Protein AF-A0A0U4BBS8-F1 (afdb_monomer_lite)

Sequence (116 aa):
MRRALAVGILVLLLGCSGAPTTATAPDLRCAQDQTTDAAKDVVEKVGGLRTDDVVVRLARSTPAGIVALVDGDVERAYRLLHDRYGVAVVAQAEGDGVADGLAQIERLVRSSCPQR

Foldseek 3Di:
DDDDDPPPPPPPPPPPPDQDQKDFAPPFDFQDDQPDPLLVVLQVVQDQDDDPAKGFPHWGRDRRGIETEIDGHQVVVCCVSCVPRNHGMYGHDDDDDPVSRVVVVVVVSCVNPPDD

Organism: NCBI:txid2041

pLDDT: mean 87.15, std 17.74, range [40.0, 98.5]

Secondary structure (DSSP, 8-state):
-----------------PPPSEEE-TT--SS--TT-HHHHHHHHH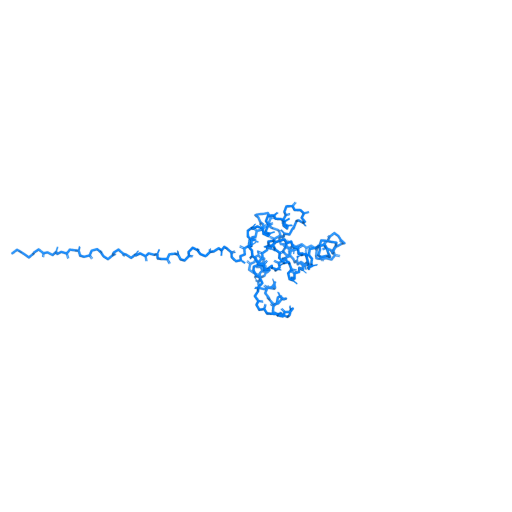HTT-B-SSEEEEEEEEETTEEEEEEEE-HHHHHHHHHHHH--SEEEEPPSSSHHHHHHHHHHHHHHHS---

Structure (mmCIF, N/CA/C/O backbone):
data_AF-A0A0U4BBS8-F1
#
_entry.id   AF-A0A0U4BBS8-F1
#
loop_
_atom_site.group_PDB
_atom_site.id
_atom_site.type_symbol
_atom_site.label_atom_id
_atom_site.label_alt_id
_atom_site.label_comp_id
_atom_site.label_asym_id
_atom_site.label_entity_id
_atom_site.label_seq_id
_atom_site.pdbx_PDB_ins_code
_atom_site.Cartn_x
_atom_site.Cartn_y
_atom_site.Cartn_z
_atom_site.occupancy
_atom_site.B_iso_or_equiv
_atom_site.auth_seq_id
_atom_site.auth_comp_id
_atom_site.auth_asym_id
_atom_site.auth_atom_id
_atom_site.pdbx_PDB_model_num
ATOM 1 N N . MET A 1 1 ? -42.609 9.781 -53.946 1.00 43.06 1 MET A N 1
ATOM 2 C CA . MET A 1 1 ? -42.555 9.080 -52.643 1.00 43.06 1 MET A CA 1
ATOM 3 C C . MET A 1 1 ? -41.092 8.765 -52.336 1.00 43.06 1 MET A C 1
ATOM 5 O O . MET A 1 1 ? -40.523 7.897 -52.982 1.00 43.06 1 MET A O 1
ATOM 9 N N . ARG A 1 2 ? -40.437 9.560 -51.477 1.00 40.00 2 ARG A N 1
ATOM 10 C CA . ARG A 1 2 ? -38.997 9.451 -51.175 1.00 40.00 2 ARG A CA 1
ATOM 11 C C . ARG A 1 2 ? -38.803 8.500 -49.990 1.00 40.00 2 ARG A C 1
ATOM 13 O O . ARG A 1 2 ? -39.338 8.760 -48.919 1.00 40.00 2 ARG A O 1
ATOM 20 N N . ARG A 1 3 ? -38.078 7.398 -50.197 1.00 43.44 3 ARG A N 1
ATOM 21 C CA . ARG A 1 3 ? -37.672 6.460 -49.141 1.00 43.44 3 ARG A CA 1
ATOM 22 C C . ARG A 1 3 ? -36.421 7.014 -48.459 1.00 43.44 3 ARG A C 1
ATOM 24 O O . ARG A 1 3 ? -35.380 7.111 -49.100 1.00 43.44 3 ARG A O 1
ATOM 31 N N . ALA A 1 4 ? -36.539 7.404 -47.195 1.00 42.69 4 ALA A N 1
ATOM 32 C CA . ALA A 1 4 ? -35.397 7.742 -46.355 1.00 42.69 4 ALA A CA 1
ATOM 33 C C . ALA A 1 4 ? -34.884 6.455 -45.692 1.00 42.69 4 ALA A C 1
ATOM 35 O O . ALA A 1 4 ? -35.595 5.827 -44.911 1.00 42.69 4 ALA A O 1
ATOM 36 N N . LEU A 1 5 ? -33.668 6.046 -46.052 1.00 46.94 5 LEU A N 1
ATOM 37 C CA . LEU A 1 5 ? -32.902 5.014 -45.358 1.00 46.94 5 LEU A CA 1
ATOM 38 C C . LEU A 1 5 ? -32.321 5.643 -44.088 1.00 46.94 5 LEU A C 1
ATOM 40 O O . LEU A 1 5 ? -31.440 6.497 -44.164 1.00 46.94 5 LEU A O 1
ATOM 44 N N . ALA A 1 6 ? -32.836 5.245 -42.927 1.00 46.09 6 ALA A N 1
ATOM 45 C CA . ALA A 1 6 ? -32.237 5.577 -41.644 1.00 46.09 6 ALA A CA 1
ATOM 46 C C . ALA A 1 6 ? -30.964 4.737 -41.469 1.00 46.09 6 ALA A C 1
ATOM 48 O O . ALA A 1 6 ? -31.023 3.540 -41.192 1.00 46.09 6 ALA A O 1
ATOM 49 N N . VAL A 1 7 ? -29.809 5.367 -41.677 1.00 47.28 7 VAL A N 1
ATOM 50 C CA . VAL A 1 7 ? -28.502 4.816 -41.311 1.00 47.28 7 VAL A CA 1
ATOM 51 C C . VAL A 1 7 ? -28.388 4.919 -39.793 1.00 47.28 7 VAL A C 1
ATOM 53 O O . VAL A 1 7 ? -28.122 5.987 -39.247 1.00 47.28 7 VAL A O 1
ATOM 56 N N . GLY A 1 8 ? -28.656 3.812 -39.103 1.00 43.97 8 GLY A N 1
ATOM 57 C CA . GLY A 1 8 ? -28.365 3.674 -37.682 1.00 43.97 8 GLY A CA 1
ATOM 58 C C . GLY A 1 8 ? -26.856 3.588 -37.490 1.00 43.97 8 GLY A C 1
ATOM 59 O O . GLY A 1 8 ? -26.252 2.556 -37.771 1.00 43.97 8 GLY A O 1
ATOM 60 N N . ILE A 1 9 ? -26.243 4.679 -37.036 1.00 54.59 9 ILE A N 1
ATOM 61 C CA . ILE A 1 9 ? -24.857 4.680 -36.565 1.00 54.59 9 ILE A CA 1
ATOM 62 C C . ILE A 1 9 ? -24.844 3.924 -35.235 1.00 54.59 9 ILE A C 1
ATOM 64 O O . ILE A 1 9 ? -25.238 4.448 -34.195 1.00 54.59 9 ILE A O 1
ATOM 68 N N . LEU A 1 10 ? -24.424 2.661 -35.286 1.00 45.44 10 LEU A N 1
ATOM 69 C CA . LEU A 1 10 ? -24.101 1.865 -34.111 1.00 45.44 10 LEU A CA 1
ATOM 70 C C . LEU A 1 10 ? -22.770 2.388 -33.551 1.00 45.44 10 LEU A C 1
ATOM 72 O O . LEU A 1 10 ? -21.699 2.061 -34.060 1.00 45.44 10 LEU A O 1
ATOM 76 N N . VAL A 1 11 ? -22.835 3.246 -32.532 1.00 49.78 11 VAL A N 1
ATOM 77 C CA . VAL A 1 11 ? -21.652 3.693 -31.788 1.00 49.78 11 VAL A CA 1
ATOM 78 C C . VAL A 1 11 ? -21.170 2.521 -30.931 1.00 49.78 11 VAL A C 1
ATOM 80 O O . VAL A 1 11 ? -21.698 2.256 -29.854 1.00 49.78 11 VAL A O 1
ATOM 83 N N . LEU A 1 12 ? -20.185 1.783 -31.443 1.00 48.16 12 LEU A N 1
ATOM 84 C CA . LEU A 1 12 ? -19.435 0.781 -30.692 1.00 48.16 12 LEU A CA 1
ATOM 85 C C . LEU A 1 12 ? -18.595 1.504 -29.630 1.00 48.16 12 LEU A C 1
ATOM 87 O O . LEU A 1 12 ? -17.548 2.073 -29.933 1.00 48.16 12 LEU A O 1
ATOM 91 N N . LEU A 1 13 ? -19.064 1.490 -28.381 1.00 51.12 13 LEU A N 1
ATOM 92 C CA . LEU A 1 13 ? -18.245 1.815 -27.216 1.00 51.12 13 LEU A CA 1
ATOM 93 C C . LEU A 1 13 ? -17.168 0.728 -27.087 1.00 51.12 13 LEU A C 1
ATOM 95 O O . LEU A 1 13 ? -17.390 -0.316 -26.477 1.00 51.12 13 LEU A O 1
ATOM 99 N N . LEU A 1 14 ? -16.006 0.964 -27.697 1.00 51.72 14 LEU A N 1
ATOM 100 C CA . LEU A 1 14 ? -14.763 0.248 -27.416 1.00 51.72 14 LEU A CA 1
ATOM 101 C C . LEU A 1 14 ? -14.348 0.571 -25.975 1.00 51.72 14 LEU A C 1
ATOM 103 O O . LEU A 1 14 ? -13.512 1.436 -25.725 1.00 51.72 14 LEU A O 1
ATOM 107 N N . GLY A 1 15 ? -14.983 -0.090 -25.008 1.00 49.75 15 GLY A N 1
ATOM 108 C CA . GLY A 1 15 ? -14.487 -0.134 -23.643 1.00 49.75 15 GLY A CA 1
ATOM 109 C C . GLY A 1 15 ? -13.163 -0.885 -23.659 1.00 49.75 15 GLY A C 1
ATOM 110 O O . GLY A 1 15 ? -13.154 -2.108 -23.803 1.00 49.75 15 GLY A O 1
ATOM 111 N N . CYS A 1 16 ? -12.046 -0.165 -23.554 1.00 48.34 16 CYS A N 1
ATOM 112 C CA . CYS A 1 16 ? -10.748 -0.764 -23.270 1.00 48.34 16 CYS A CA 1
ATOM 113 C C . CYS A 1 16 ? -10.884 -1.580 -21.978 1.00 48.34 16 CYS A C 1
ATOM 115 O O . CYS A 1 16 ? -10.891 -1.019 -20.886 1.00 48.34 16 CYS A O 1
ATOM 117 N N . SER A 1 17 ? -11.033 -2.899 -22.103 1.00 52.88 17 SER A N 1
ATOM 118 C CA . SER A 1 17 ? -11.017 -3.837 -20.980 1.00 52.88 17 SER A CA 1
ATOM 119 C C . SER A 1 17 ? -9.567 -4.012 -20.531 1.00 52.88 17 SER A C 1
ATOM 121 O O . SER A 1 17 ? -8.943 -5.038 -20.784 1.00 52.88 17 SER A O 1
ATOM 123 N N . GLY A 1 18 ? -8.984 -2.949 -19.977 1.00 63.28 18 GLY A N 1
ATOM 124 C CA . GLY A 1 18 ? -7.693 -3.017 -19.306 1.00 63.28 18 GLY A CA 1
ATOM 125 C C . GLY A 1 18 ? -7.858 -3.729 -17.968 1.00 63.28 18 GLY A C 1
ATOM 126 O O . GLY A 1 18 ? -8.869 -3.537 -17.291 1.00 63.28 18 GLY A O 1
ATOM 127 N N . ALA A 1 19 ? -6.876 -4.550 -17.592 1.00 72.50 19 ALA A N 1
ATOM 128 C CA . ALA A 1 19 ? -6.799 -5.079 -16.236 1.00 72.50 19 ALA A CA 1
ATOM 129 C C . ALA A 1 19 ? -6.808 -3.913 -15.223 1.00 72.50 19 ALA A C 1
ATOM 131 O O . ALA A 1 19 ? -6.269 -2.841 -15.527 1.00 72.50 19 ALA A O 1
ATOM 132 N N . PRO A 1 20 ? -7.433 -4.080 -14.045 1.00 79.50 20 PRO A N 1
ATOM 133 C CA . PRO A 1 20 ? -7.484 -3.021 -13.047 1.00 79.50 20 PRO A CA 1
ATOM 134 C C . PRO A 1 20 ? -6.067 -2.635 -12.615 1.00 79.50 20 PRO A C 1
ATOM 136 O O . PRO A 1 20 ? -5.255 -3.486 -12.270 1.00 79.50 20 PRO A O 1
ATOM 139 N N . THR A 1 21 ? -5.776 -1.337 -12.600 1.00 93.62 21 THR A N 1
ATOM 140 C CA . THR A 1 21 ? -4.487 -0.800 -12.133 1.00 93.62 21 THR A CA 1
ATOM 141 C C . THR A 1 21 ? -4.488 -0.503 -10.634 1.00 93.62 21 THR A C 1
ATOM 143 O O . THR A 1 21 ? -3.463 -0.132 -10.065 1.00 93.62 21 THR A O 1
ATOM 146 N N . THR A 1 22 ? -5.635 -0.633 -9.968 1.00 97.00 22 THR A N 1
ATOM 147 C CA . THR A 1 22 ? -5.797 -0.440 -8.525 1.00 97.00 22 THR A CA 1
ATOM 148 C C . THR A 1 22 ? -6.922 -1.333 -8.017 1.00 97.00 22 THR A C 1
ATOM 150 O O . THR A 1 22 ? -7.971 -1.436 -8.652 1.00 97.00 22 THR A O 1
ATOM 153 N N . ALA A 1 23 ? -6.710 -1.946 -6.860 1.00 97.25 23 ALA A N 1
ATOM 154 C CA . ALA A 1 23 ? -7.700 -2.685 -6.099 1.00 97.25 23 ALA A CA 1
ATOM 155 C C . ALA A 1 23 ? -7.772 -2.110 -4.680 1.00 97.25 23 ALA A C 1
ATOM 157 O O . ALA A 1 23 ? -6.749 -1.924 -4.015 1.00 97.25 23 ALA A O 1
ATOM 158 N N . THR A 1 24 ? -8.992 -1.834 -4.229 1.00 97.75 24 THR A N 1
ATOM 159 C CA . THR A 1 24 ? -9.276 -1.218 -2.931 1.00 97.75 24 THR A CA 1
ATOM 160 C C . THR A 1 24 ? -10.150 -2.150 -2.112 1.00 97.75 24 THR A C 1
ATOM 162 O O . THR A 1 24 ? -11.132 -2.690 -2.626 1.00 97.75 24 THR A O 1
ATOM 165 N N . ALA A 1 25 ? -9.811 -2.305 -0.837 1.00 96.75 25 ALA A N 1
ATOM 166 C CA . ALA A 1 25 ? -10.562 -3.142 0.075 1.00 96.75 25 ALA A CA 1
ATOM 167 C C . ALA A 1 25 ? -12.004 -2.633 0.255 1.00 96.75 25 ALA A C 1
ATOM 169 O O . ALA A 1 25 ? -12.210 -1.434 0.472 1.00 96.75 25 ALA A O 1
ATOM 170 N N . PRO A 1 26 ? -13.023 -3.511 0.177 1.00 94.19 26 PRO A N 1
ATOM 171 C CA . PRO A 1 26 ? -14.428 -3.107 0.285 1.00 94.19 26 PRO A CA 1
ATOM 172 C C . PRO A 1 26 ? -14.786 -2.576 1.681 1.00 94.19 26 PRO A C 1
ATOM 174 O O . PRO A 1 26 ? -15.766 -1.853 1.851 1.00 94.19 26 PRO A O 1
ATOM 177 N N . ASP A 1 27 ? -13.995 -2.933 2.685 1.00 92.38 27 ASP A N 1
ATOM 178 C CA . ASP A 1 27 ? -14.126 -2.534 4.079 1.00 92.38 27 ASP A CA 1
ATOM 179 C C . ASP A 1 27 ? -13.166 -1.402 4.476 1.00 92.38 27 ASP A C 1
ATOM 181 O O . ASP A 1 27 ? -13.072 -1.084 5.664 1.00 92.38 27 ASP A O 1
ATOM 185 N N . LEU A 1 28 ? -12.506 -0.754 3.502 1.00 95.25 28 LEU A N 1
ATOM 186 C CA . LEU A 1 28 ? -11.578 0.350 3.738 1.00 95.25 28 LEU A CA 1
ATOM 187 C C . LEU A 1 28 ? -12.173 1.388 4.702 1.00 95.25 28 LEU A C 1
ATOM 189 O O . LEU A 1 28 ? -13.302 1.871 4.550 1.00 95.25 28 LEU A O 1
ATOM 193 N N . ARG A 1 29 ? -11.381 1.739 5.719 1.00 94.19 29 ARG A N 1
ATOM 194 C CA . ARG A 1 29 ? -11.689 2.790 6.693 1.00 94.19 29 ARG A CA 1
ATOM 195 C C . ARG A 1 29 ? -10.624 3.870 6.616 1.00 94.19 29 ARG A C 1
ATOM 197 O O . ARG A 1 29 ? -9.436 3.568 6.573 1.00 94.19 29 ARG A O 1
ATOM 204 N N . CYS A 1 30 ? -11.072 5.117 6.632 1.00 95.75 30 CYS A N 1
ATOM 205 C CA . CYS A 1 30 ? -10.200 6.280 6.705 1.00 95.75 30 CYS A CA 1
ATOM 206 C C . CYS A 1 30 ? -9.863 6.629 8.160 1.00 95.75 30 CYS A C 1
ATOM 208 O O . CYS A 1 30 ? -10.530 6.163 9.083 1.00 95.75 30 CYS A O 1
ATOM 210 N N . ALA A 1 31 ? -8.862 7.492 8.341 1.00 95.12 31 ALA A N 1
ATOM 211 C CA . ALA A 1 31 ? -8.327 7.899 9.642 1.00 95.12 31 ALA A CA 1
ATOM 212 C C . ALA A 1 31 ? -7.735 6.738 10.469 1.00 95.12 31 ALA A C 1
ATOM 214 O O . ALA A 1 31 ? -7.813 6.737 11.696 1.00 95.12 31 ALA A O 1
ATOM 215 N N . GLN A 1 32 ? -7.125 5.761 9.792 1.00 94.19 32 GLN A N 1
ATOM 216 C CA . GLN A 1 32 ? -6.321 4.721 10.436 1.00 94.19 32 GLN A CA 1
ATOM 217 C C . GLN A 1 32 ? -5.106 5.327 11.151 1.00 94.19 32 GLN A C 1
ATOM 219 O O . GLN A 1 32 ? -4.471 6.254 10.639 1.00 94.19 32 GLN A O 1
ATOM 224 N N . ASP A 1 33 ? -4.755 4.772 12.313 1.00 92.75 33 ASP A N 1
ATOM 225 C CA . ASP A 1 33 ? -3.513 5.123 13.001 1.00 92.75 33 ASP A CA 1
ATOM 226 C C . ASP A 1 33 ? -2.320 4.493 12.275 1.00 92.75 33 ASP A C 1
ATOM 228 O O . ASP A 1 33 ? -2.085 3.282 12.306 1.00 92.75 33 ASP A O 1
ATOM 232 N N . GLN A 1 34 ? -1.542 5.352 11.626 1.00 91.38 34 GLN A N 1
ATOM 233 C CA . GLN A 1 34 ? -0.397 4.953 10.824 1.00 91.38 34 GLN A CA 1
ATOM 234 C C . GLN A 1 34 ? 0.856 4.579 11.641 1.00 91.38 34 GLN A C 1
ATOM 236 O O . GLN A 1 34 ? 1.832 4.106 11.056 1.00 91.38 34 GLN A O 1
ATOM 241 N N . THR A 1 35 ? 0.859 4.804 12.960 1.00 93.25 35 THR A N 1
ATOM 242 C CA . THR A 1 35 ? 2.050 4.703 13.827 1.00 93.25 35 THR A CA 1
ATOM 243 C C . THR A 1 35 ? 2.110 3.445 14.692 1.00 93.25 35 THR A C 1
ATOM 245 O O . THR A 1 35 ? 3.114 3.225 15.376 1.00 93.25 35 THR A O 1
ATOM 248 N N . THR A 1 36 ? 1.074 2.606 14.634 1.00 95.69 36 THR A N 1
ATOM 249 C CA . THR A 1 36 ? 1.000 1.364 15.412 1.00 95.69 36 THR A CA 1
ATOM 250 C C . THR A 1 36 ? 2.113 0.386 15.038 1.00 95.69 36 THR A C 1
ATOM 252 O O . THR A 1 36 ? 2.552 0.326 13.887 1.00 95.69 36 THR A O 1
ATOM 255 N N . ASP A 1 37 ? 2.549 -0.426 16.001 1.00 97.56 37 ASP A N 1
ATOM 256 C CA . ASP A 1 37 ? 3.567 -1.450 15.740 1.00 97.56 37 ASP A CA 1
ATOM 257 C C . ASP A 1 37 ? 3.050 -2.520 14.774 1.00 97.56 37 ASP A C 1
ATOM 259 O O . ASP A 1 37 ? 3.771 -2.929 13.874 1.00 97.56 37 ASP A O 1
ATOM 263 N N . ALA A 1 38 ? 1.759 -2.861 14.844 1.00 94.88 38 ALA A N 1
ATOM 264 C CA . ALA A 1 38 ? 1.128 -3.752 13.872 1.00 94.88 38 ALA A CA 1
ATOM 265 C C . ALA A 1 38 ? 1.243 -3.224 12.429 1.00 94.88 38 ALA A C 1
ATOM 267 O O . ALA A 1 38 ? 1.529 -3.989 11.509 1.00 94.88 38 ALA A O 1
ATOM 268 N N . ALA A 1 39 ? 1.056 -1.917 12.217 1.00 94.75 39 ALA A N 1
ATOM 269 C CA . ALA A 1 39 ? 1.210 -1.321 10.895 1.00 94.75 39 ALA A CA 1
ATOM 270 C C . ALA A 1 39 ? 2.672 -1.343 10.414 1.00 94.75 39 ALA A C 1
ATOM 272 O O . ALA A 1 39 ? 2.918 -1.615 9.238 1.00 94.75 39 ALA A O 1
ATOM 273 N N . LYS A 1 40 ? 3.639 -1.098 11.310 1.00 96.00 40 LYS A N 1
ATOM 274 C CA . LYS A 1 40 ? 5.076 -1.204 10.996 1.00 96.00 40 LYS A CA 1
ATOM 275 C C . LYS A 1 40 ? 5.450 -2.633 10.612 1.00 96.00 40 LYS A C 1
ATOM 277 O O . LYS A 1 40 ? 6.010 -2.829 9.539 1.00 96.00 40 LYS A O 1
ATOM 282 N N . ASP A 1 41 ? 5.044 -3.614 11.415 1.00 97.38 41 ASP A N 1
ATOM 283 C CA . ASP A 1 41 ? 5.289 -5.036 11.168 1.00 97.38 41 ASP A CA 1
ATOM 284 C C . ASP A 1 41 ? 4.760 -5.474 9.799 1.00 97.38 41 ASP A C 1
ATOM 286 O O . ASP A 1 41 ? 5.401 -6.252 9.092 1.00 97.38 41 ASP A O 1
ATOM 290 N N . VAL A 1 42 ? 3.571 -4.999 9.411 1.00 97.25 42 VAL A N 1
ATOM 291 C CA . VAL A 1 42 ? 3.018 -5.289 8.085 1.00 97.25 42 VAL A CA 1
ATOM 292 C C . VAL A 1 42 ? 3.884 -4.658 7.001 1.00 97.25 42 VAL A C 1
ATOM 294 O O . VAL A 1 42 ? 4.284 -5.371 6.083 1.00 97.25 42 VAL A O 1
ATOM 297 N N . VAL A 1 43 ? 4.211 -3.365 7.104 1.00 97.69 43 VAL A N 1
ATOM 298 C CA . VAL A 1 43 ? 5.060 -2.670 6.119 1.00 97.69 43 VAL A CA 1
ATOM 299 C C . VAL A 1 43 ? 6.414 -3.361 5.956 1.00 97.69 43 VAL A C 1
ATOM 301 O O . VAL A 1 43 ? 6.855 -3.537 4.825 1.00 97.69 43 VAL A O 1
ATOM 304 N N . GLU A 1 44 ? 7.044 -3.805 7.043 1.00 97.06 44 GLU A N 1
ATOM 305 C CA . GLU A 1 44 ? 8.318 -4.535 7.006 1.00 97.06 44 GLU A CA 1
ATOM 306 C C . GLU A 1 44 ? 8.197 -5.908 6.333 1.00 97.06 44 GLU A C 1
ATOM 308 O O . GLU A 1 44 ? 9.104 -6.327 5.617 1.00 97.06 44 GLU A O 1
ATOM 313 N N . LYS A 1 45 ? 7.069 -6.607 6.518 1.00 96.38 45 LYS A N 1
ATOM 314 C CA . LYS A 1 45 ? 6.814 -7.910 5.880 1.00 96.38 45 LYS A CA 1
ATOM 315 C C . LYS A 1 45 ? 6.496 -7.792 4.394 1.00 96.38 45 LYS A C 1
ATOM 317 O O . LYS A 1 45 ? 6.877 -8.674 3.626 1.00 96.38 45 LYS A O 1
ATOM 322 N N . VAL A 1 46 ? 5.745 -6.763 3.995 1.00 96.62 46 VAL A N 1
ATOM 323 C CA . VAL A 1 46 ? 5.290 -6.617 2.604 1.00 96.62 46 VAL A CA 1
ATOM 324 C C . VAL A 1 46 ? 6.241 -5.782 1.753 1.00 96.62 46 VAL A C 1
ATOM 326 O O . VAL A 1 46 ? 6.326 -6.009 0.551 1.00 96.62 46 VAL A O 1
ATOM 329 N N . GLY A 1 47 ? 6.968 -4.828 2.335 1.00 94.69 47 GLY A N 1
ATOM 330 C CA . GLY A 1 47 ? 7.898 -3.965 1.614 1.00 94.69 47 GLY A CA 1
ATOM 331 C C . GLY A 1 47 ? 9.032 -4.776 0.994 1.00 94.69 47 GLY A C 1
ATOM 332 O O . GLY A 1 47 ? 9.815 -5.403 1.699 1.00 94.69 47 GLY A O 1
ATOM 333 N N . GLY A 1 48 ? 9.132 -4.776 -0.337 1.00 94.06 48 GLY A N 1
ATOM 334 C CA . GLY A 1 48 ? 10.134 -5.574 -1.046 1.00 94.06 48 GLY A CA 1
ATOM 335 C C . GLY A 1 48 ? 9.799 -7.063 -1.159 1.00 94.06 48 GLY A C 1
ATOM 336 O O . GLY A 1 48 ? 10.653 -7.824 -1.624 1.00 94.06 48 GLY A O 1
ATOM 337 N N . LEU A 1 49 ? 8.588 -7.488 -0.771 1.00 95.75 49 LEU A N 1
ATOM 338 C CA . LEU A 1 49 ? 8.119 -8.858 -0.967 1.00 95.75 49 LEU A CA 1
ATOM 339 C C . LEU A 1 49 ? 8.177 -9.219 -2.455 1.00 95.75 49 LEU A C 1
ATOM 341 O O . LEU A 1 49 ? 7.669 -8.488 -3.306 1.00 95.75 49 LEU A O 1
ATOM 345 N N . ARG A 1 50 ? 8.783 -10.367 -2.760 1.00 95.44 50 ARG A N 1
ATOM 346 C CA . ARG A 1 50 ? 8.869 -10.920 -4.113 1.00 95.44 50 ARG A CA 1
ATOM 347 C C . ARG A 1 50 ? 8.345 -12.344 -4.122 1.00 95.44 50 ARG A C 1
ATOM 349 O O . ARG A 1 50 ? 8.729 -13.159 -3.288 1.00 95.44 50 ARG A O 1
ATOM 356 N N . THR A 1 51 ? 7.478 -12.612 -5.080 1.00 89.56 51 THR A N 1
ATOM 357 C CA . THR A 1 51 ? 6.954 -13.936 -5.419 1.00 89.56 51 THR A CA 1
ATOM 358 C C . THR A 1 51 ? 7.112 -14.138 -6.922 1.00 89.56 51 THR A C 1
ATOM 360 O O . THR A 1 51 ? 7.553 -13.220 -7.615 1.00 89.56 51 THR A O 1
ATOM 363 N N . ASP A 1 52 ? 6.728 -15.303 -7.436 1.00 86.56 52 ASP A N 1
ATOM 364 C CA . ASP A 1 52 ? 6.806 -15.580 -8.874 1.00 86.56 52 ASP A CA 1
ATOM 365 C C . ASP A 1 52 ? 5.938 -14.623 -9.714 1.00 86.56 52 ASP A C 1
ATOM 367 O O . ASP A 1 52 ? 6.281 -14.324 -10.854 1.00 86.56 52 ASP A O 1
ATOM 371 N N . ASP A 1 53 ? 4.848 -14.096 -9.142 1.00 80.38 53 ASP A N 1
ATOM 372 C CA . ASP A 1 53 ? 3.854 -13.305 -9.879 1.00 80.38 53 ASP A CA 1
ATOM 373 C C . ASP A 1 53 ? 3.783 -11.821 -9.477 1.00 80.38 53 ASP A C 1
ATOM 375 O O . ASP A 1 53 ? 3.142 -11.023 -10.164 1.00 80.38 53 ASP A O 1
ATOM 379 N N . VAL A 1 54 ? 4.363 -11.449 -8.332 1.00 89.88 54 VAL A N 1
ATOM 380 C CA . VAL A 1 54 ? 4.169 -10.128 -7.710 1.00 89.88 54 VAL A CA 1
ATOM 381 C C . VAL A 1 54 ? 5.454 -9.647 -7.056 1.00 89.88 54 VAL A C 1
ATOM 383 O O . VAL A 1 54 ? 6.072 -10.376 -6.271 1.00 89.88 54 VAL A O 1
ATOM 386 N N . VAL A 1 55 ? 5.798 -8.384 -7.310 1.00 95.88 55 VAL A N 1
ATOM 387 C CA . VAL A 1 55 ? 6.865 -7.657 -6.612 1.00 95.88 55 VAL A CA 1
ATOM 388 C C . VAL A 1 55 ? 6.272 -6.426 -5.944 1.00 95.88 55 VAL A C 1
ATOM 390 O O . VAL A 1 55 ? 5.765 -5.545 -6.626 1.00 95.88 55 VAL A O 1
ATOM 393 N N . VAL A 1 56 ? 6.365 -6.323 -4.619 1.00 97.44 56 VAL A N 1
ATOM 394 C CA . VAL A 1 56 ? 5.989 -5.104 -3.892 1.00 97.44 56 VAL A CA 1
ATOM 395 C C . VAL A 1 56 ? 7.160 -4.132 -3.920 1.00 97.44 56 VAL A C 1
ATOM 397 O O . VAL A 1 56 ? 8.174 -4.339 -3.253 1.00 97.44 56 VAL A O 1
ATOM 400 N N . ARG A 1 57 ? 7.024 -3.047 -4.680 1.00 96.94 57 ARG A N 1
ATOM 401 C CA . ARG A 1 57 ? 8.061 -2.013 -4.799 1.00 96.94 57 ARG A CA 1
ATOM 402 C C . ARG A 1 57 ? 8.084 -1.073 -3.611 1.00 96.94 57 ARG A C 1
ATOM 404 O O . ARG A 1 57 ? 9.151 -0.640 -3.185 1.00 96.94 57 ARG A O 1
ATOM 411 N N . LEU A 1 58 ? 6.906 -0.743 -3.099 1.00 97.75 58 LEU A N 1
ATOM 412 C CA . LEU A 1 58 ? 6.752 0.191 -1.998 1.00 97.75 58 LEU A CA 1
ATOM 413 C C . LEU A 1 58 ? 5.508 -0.172 -1.202 1.00 97.75 58 LEU A C 1
ATOM 415 O O . LEU A 1 58 ? 4.463 -0.446 -1.781 1.00 97.75 58 LEU A O 1
ATOM 419 N N . ALA A 1 59 ? 5.611 -0.130 0.118 1.00 98.06 59 ALA A N 1
ATOM 420 C CA . ALA A 1 59 ? 4.468 -0.228 1.007 1.00 98.06 59 ALA A CA 1
ATOM 421 C C . ALA A 1 59 ? 4.547 0.883 2.047 1.00 98.06 59 ALA A C 1
ATOM 423 O O . ALA A 1 59 ? 5.635 1.240 2.503 1.00 98.06 59 ALA A O 1
ATOM 424 N N . ARG A 1 60 ? 3.398 1.447 2.417 1.00 98.00 60 ARG A N 1
ATOM 425 C CA . ARG A 1 60 ? 3.336 2.523 3.403 1.00 98.00 60 ARG A CA 1
ATOM 426 C C . ARG A 1 60 ? 2.102 2.391 4.271 1.00 98.00 60 ARG A C 1
ATOM 428 O O . ARG A 1 60 ? 1.016 2.106 3.777 1.00 98.00 60 ARG A O 1
ATOM 435 N N . SER A 1 61 ? 2.280 2.663 5.556 1.00 97.94 61 SER A N 1
ATOM 436 C CA . SER A 1 61 ? 1.180 2.895 6.482 1.00 97.94 61 SER A CA 1
ATOM 437 C C . SER A 1 61 ? 0.603 4.293 6.269 1.00 97.94 61 SER A C 1
ATOM 439 O O . SER A 1 61 ? 1.350 5.274 6.232 1.00 97.94 61 SER A O 1
ATOM 441 N N . THR A 1 62 ? -0.709 4.388 6.066 1.00 97.44 62 THR A N 1
ATOM 442 C CA . THR A 1 62 ? -1.397 5.634 5.707 1.00 97.44 62 THR A CA 1
ATOM 443 C C . THR A 1 62 ? -2.726 5.774 6.457 1.00 97.44 62 THR A C 1
ATOM 445 O O . THR A 1 62 ? -3.221 4.789 7.008 1.00 97.44 62 THR A O 1
ATOM 448 N N . PRO A 1 63 ? -3.385 6.947 6.403 1.00 96.12 63 PRO A N 1
ATOM 449 C CA . PRO A 1 63 ? -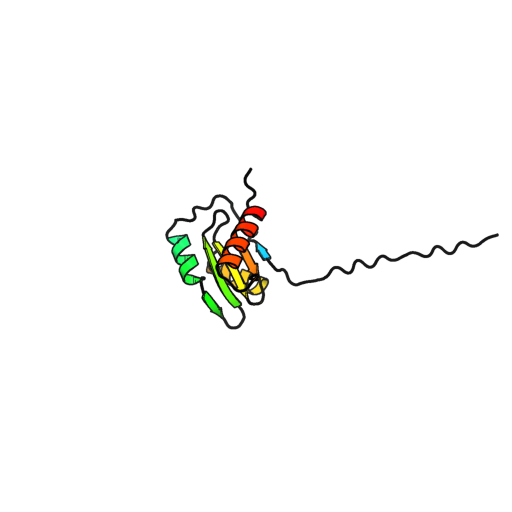4.735 7.108 6.944 1.00 96.12 63 PRO A CA 1
ATOM 450 C C . PRO A 1 63 ? -5.802 6.216 6.290 1.00 96.12 63 PRO A C 1
ATOM 452 O O . PRO A 1 63 ? -6.882 6.075 6.856 1.00 96.12 63 PRO A O 1
ATOM 455 N N . ALA A 1 64 ? -5.533 5.633 5.118 1.00 96.50 64 ALA A N 1
ATOM 456 C CA . ALA A 1 64 ? -6.412 4.681 4.437 1.00 96.50 64 ALA A CA 1
ATOM 457 C C . ALA A 1 64 ? -6.100 3.210 4.797 1.00 96.50 64 ALA A C 1
ATOM 459 O O . ALA A 1 64 ? -6.691 2.297 4.226 1.00 96.50 64 ALA A O 1
ATOM 460 N N . GLY A 1 65 ? -5.154 2.974 5.715 1.00 97.25 65 GLY A N 1
ATOM 461 C CA . GLY A 1 65 ? -4.549 1.668 5.983 1.00 97.25 65 GLY A CA 1
ATOM 462 C C . GLY A 1 65 ? -3.212 1.495 5.257 1.00 97.25 65 GLY A C 1
ATOM 463 O O . GLY A 1 65 ? -2.612 2.468 4.787 1.00 97.25 65 GLY A O 1
ATOM 464 N N . ILE A 1 66 ? -2.717 0.258 5.169 1.00 98.19 66 ILE A N 1
ATOM 465 C CA . ILE A 1 66 ? -1.502 -0.031 4.396 1.00 98.19 66 ILE A CA 1
ATOM 466 C C . ILE A 1 66 ? -1.815 0.056 2.898 1.00 98.19 66 ILE A C 1
ATOM 468 O O . ILE A 1 66 ? -2.759 -0.573 2.420 1.00 98.19 66 ILE A O 1
ATOM 472 N N . VAL A 1 67 ? -1.000 0.808 2.161 1.00 98.50 67 VAL A N 1
ATOM 473 C CA . VAL A 1 67 ? -1.043 0.920 0.696 1.00 98.50 67 VAL A CA 1
ATOM 474 C C . VAL A 1 67 ? 0.220 0.290 0.125 1.00 98.50 67 VAL A C 1
ATOM 476 O O . VAL A 1 67 ? 1.315 0.614 0.589 1.00 98.50 67 VAL A O 1
ATOM 479 N N . ALA A 1 68 ? 0.082 -0.577 -0.878 1.00 98.38 68 ALA A N 1
ATOM 480 C CA . ALA A 1 68 ? 1.198 -1.227 -1.557 1.00 98.38 68 ALA A CA 1
ATOM 481 C C . ALA A 1 68 ? 1.190 -0.942 -3.065 1.00 98.38 68 ALA A C 1
ATOM 483 O O . ALA A 1 68 ? 0.167 -1.069 -3.735 1.00 98.38 68 ALA A O 1
ATOM 484 N N . LEU A 1 69 ? 2.357 -0.585 -3.594 1.00 98.44 69 LEU A N 1
ATOM 485 C CA . LEU A 1 69 ? 2.619 -0.460 -5.021 1.00 98.44 69 LEU A CA 1
ATOM 486 C C . LEU A 1 69 ? 3.354 -1.700 -5.508 1.00 98.44 69 LEU A C 1
ATOM 488 O O . LEU A 1 69 ? 4.358 -2.101 -4.908 1.00 98.44 69 LEU A O 1
ATOM 492 N N . VAL A 1 70 ? 2.866 -2.287 -6.594 1.00 97.69 70 VAL A N 1
ATOM 493 C CA . VAL A 1 70 ? 3.348 -3.571 -7.097 1.00 97.69 70 VAL A CA 1
ATOM 494 C C . VAL A 1 70 ? 3.705 -3.525 -8.577 1.00 97.69 70 VAL A C 1
ATOM 496 O O . VAL A 1 70 ? 3.079 -2.811 -9.359 1.00 97.69 70 VAL A O 1
ATOM 499 N N . ASP A 1 71 ? 4.677 -4.341 -8.964 1.00 95.12 71 ASP A N 1
ATOM 500 C CA . ASP A 1 71 ? 4.807 -4.807 -10.342 1.00 95.12 71 ASP A CA 1
ATOM 501 C C . ASP A 1 71 ? 4.084 -6.150 -10.492 1.00 95.12 71 ASP A C 1
ATOM 503 O O . ASP A 1 71 ? 4.074 -6.967 -9.563 1.00 95.12 71 ASP A O 1
ATOM 507 N N . GLY A 1 72 ? 3.519 -6.391 -11.677 1.00 88.94 72 GLY A N 1
ATOM 508 C CA . GLY A 1 72 ? 2.742 -7.593 -11.984 1.00 88.94 72 GLY A CA 1
ATOM 509 C C . GLY A 1 72 ? 1.232 -7.356 -11.956 1.00 88.94 72 GLY A C 1
ATOM 510 O O . GLY A 1 72 ? 0.766 -6.243 -12.194 1.00 88.94 72 GLY A O 1
ATOM 511 N N . ASP A 1 73 ? 0.478 -8.425 -11.707 1.00 92.62 73 ASP A N 1
ATOM 512 C CA . ASP A 1 73 ? -0.988 -8.436 -11.717 1.00 92.62 73 ASP A CA 1
ATOM 513 C C . ASP A 1 73 ? -1.558 -7.902 -10.390 1.00 92.62 73 ASP A C 1
ATOM 515 O O . ASP A 1 73 ? -1.374 -8.501 -9.325 1.00 92.62 73 ASP A O 1
ATOM 519 N N . VAL A 1 74 ? -2.268 -6.772 -10.457 1.00 95.94 74 VAL A N 1
ATOM 520 C CA . VAL A 1 74 ? -2.835 -6.086 -9.284 1.00 95.94 74 VAL A CA 1
ATOM 521 C C . VAL A 1 74 ? -3.890 -6.927 -8.567 1.00 95.94 74 VAL A C 1
ATOM 523 O O . VAL A 1 74 ? -3.956 -6.887 -7.342 1.00 95.94 74 VAL A O 1
ATOM 526 N N . GLU A 1 75 ? -4.704 -7.706 -9.279 1.00 94.81 75 GLU A N 1
ATOM 527 C CA . GLU A 1 75 ? -5.774 -8.505 -8.673 1.00 94.81 75 GLU A CA 1
ATOM 528 C C . GLU A 1 75 ? -5.201 -9.701 -7.902 1.00 94.81 75 GLU A C 1
ATOM 530 O O . GLU A 1 75 ? -5.617 -10.009 -6.779 1.00 94.81 75 GLU A O 1
ATOM 535 N N . ARG A 1 76 ? -4.197 -10.371 -8.475 1.00 93.94 76 ARG A N 1
ATOM 536 C CA . ARG A 1 76 ? -3.457 -11.441 -7.797 1.00 93.94 76 ARG A CA 1
ATOM 537 C C . ARG A 1 76 ? -2.687 -10.898 -6.595 1.00 93.94 76 ARG A C 1
ATOM 539 O O . ARG A 1 76 ? -2.758 -11.501 -5.523 1.00 93.94 76 ARG A O 1
ATOM 546 N N . ALA A 1 77 ? -2.009 -9.761 -6.750 1.00 96.31 77 ALA A N 1
ATOM 547 C CA . ALA A 1 77 ? -1.319 -9.085 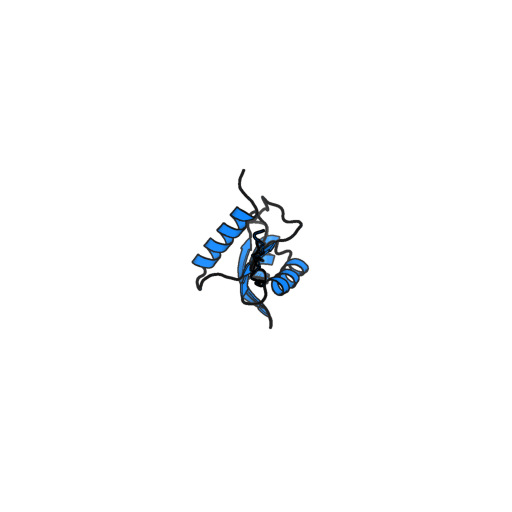-5.657 1.00 96.31 77 ALA A CA 1
ATOM 548 C C . ALA A 1 77 ? -2.281 -8.683 -4.539 1.00 96.31 77 ALA A C 1
ATOM 550 O O . ALA A 1 77 ? -1.992 -8.934 -3.373 1.00 96.31 77 ALA A O 1
ATOM 551 N N . TYR A 1 78 ? -3.438 -8.119 -4.887 1.00 97.19 78 TYR A N 1
ATOM 552 C CA . TYR A 1 78 ? -4.466 -7.738 -3.930 1.00 97.19 78 TYR A CA 1
ATOM 553 C C . TYR A 1 78 ? -4.919 -8.928 -3.093 1.00 97.19 78 TYR A C 1
ATOM 555 O O . TYR A 1 78 ? -4.834 -8.849 -1.874 1.00 97.19 78 TYR A O 1
ATOM 563 N N . ARG A 1 79 ? -5.305 -10.050 -3.713 1.00 95.88 79 ARG A N 1
ATOM 564 C CA . ARG A 1 79 ? -5.716 -11.250 -2.961 1.00 95.88 79 ARG A CA 1
ATOM 565 C C . ARG A 1 79 ? -4.631 -11.712 -1.991 1.00 95.88 79 ARG A C 1
ATOM 567 O O . ARG A 1 79 ? -4.902 -11.919 -0.817 1.00 95.88 79 ARG A O 1
ATOM 574 N N . LEU A 1 80 ? -3.382 -11.807 -2.449 1.00 95.44 80 LEU A N 1
ATOM 575 C CA . LEU A 1 80 ? -2.275 -12.209 -1.580 1.00 95.44 80 LEU A CA 1
ATOM 576 C C . LEU A 1 80 ? -2.064 -11.230 -0.414 1.00 95.44 80 LEU A C 1
ATOM 578 O O . LEU A 1 80 ? -1.922 -11.653 0.732 1.00 95.44 80 LEU A O 1
ATOM 582 N N . LEU A 1 81 ? -1.980 -9.935 -0.716 1.00 97.06 81 LEU A N 1
ATOM 583 C CA . LEU A 1 81 ? -1.571 -8.907 0.237 1.00 97.06 81 LEU A CA 1
ATOM 584 C C . LEU A 1 81 ? -2.690 -8.546 1.216 1.00 97.06 81 LEU A C 1
ATOM 586 O O . LEU A 1 81 ? -2.436 -8.369 2.407 1.00 97.06 81 LEU A O 1
ATOM 590 N N . HIS A 1 82 ? -3.923 -8.465 0.729 1.00 97.44 82 HIS A N 1
ATOM 591 C CA . HIS A 1 82 ? -5.095 -8.216 1.550 1.00 97.44 82 HIS A CA 1
ATOM 592 C C . HIS A 1 82 ? -5.370 -9.405 2.474 1.00 97.44 82 HIS A C 1
ATOM 594 O O . HIS A 1 82 ? -5.362 -9.232 3.691 1.00 97.44 82 HIS A O 1
ATOM 600 N N . ASP A 1 83 ? -5.499 -10.621 1.932 1.00 96.19 83 ASP A N 1
ATOM 601 C CA . ASP A 1 83 ? -5.945 -11.777 2.719 1.00 96.19 83 ASP A CA 1
ATOM 602 C C . ASP A 1 83 ? -4.924 -12.191 3.791 1.00 96.19 83 ASP A C 1
ATOM 604 O O . ASP A 1 83 ? -5.305 -12.623 4.879 1.00 96.19 83 ASP A O 1
ATOM 608 N N . ARG A 1 84 ? -3.614 -12.069 3.515 1.00 96.00 84 ARG A N 1
ATOM 609 C CA . ARG A 1 84 ? -2.568 -12.431 4.492 1.00 96.00 84 ARG A CA 1
ATOM 610 C C . ARG A 1 84 ? -2.149 -11.305 5.422 1.00 96.00 84 ARG A C 1
ATOM 612 O O . ARG A 1 84 ? -1.741 -11.596 6.545 1.00 96.00 84 ARG A O 1
ATOM 619 N N . TYR A 1 85 ? -2.140 -10.065 4.942 1.00 96.31 85 TYR A N 1
ATOM 620 C CA . TYR A 1 85 ? -1.479 -8.962 5.645 1.00 96.31 85 TYR A CA 1
ATOM 621 C C . TYR A 1 85 ?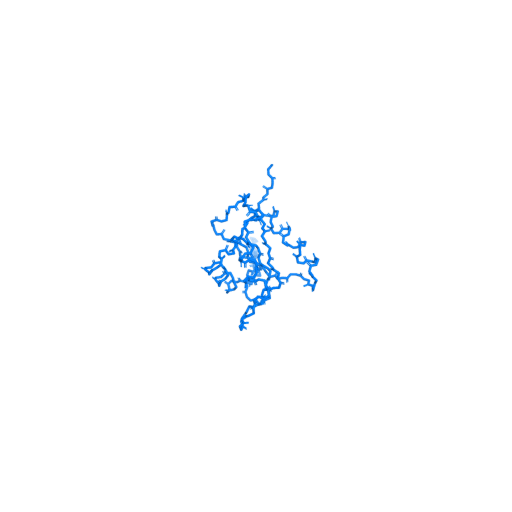 -2.398 -7.769 5.914 1.00 96.31 85 TYR A C 1
ATOM 623 O O . TYR A 1 85 ? -1.966 -6.818 6.560 1.00 96.31 85 TYR A O 1
ATOM 631 N N . GLY A 1 86 ? -3.648 -7.797 5.447 1.00 96.62 86 GLY A N 1
ATOM 632 C CA . GLY A 1 86 ? -4.600 -6.707 5.648 1.00 96.62 86 GLY A CA 1
ATOM 633 C C . GLY A 1 86 ? -4.238 -5.433 4.882 1.00 96.62 86 GLY A C 1
ATOM 634 O O . GLY A 1 86 ? -4.558 -4.333 5.332 1.00 96.62 86 GLY A O 1
ATOM 635 N N . VAL A 1 87 ? -3.545 -5.547 3.742 1.00 97.88 87 VAL A N 1
ATOM 636 C CA . VAL A 1 87 ? -3.279 -4.388 2.876 1.00 97.88 87 VAL A CA 1
ATOM 637 C C . VAL A 1 87 ? -4.602 -3.853 2.321 1.00 97.88 87 VAL A C 1
ATOM 639 O O . VAL A 1 87 ? -5.416 -4.607 1.791 1.00 97.88 87 VAL A O 1
ATOM 642 N N . ALA A 1 88 ? -4.828 -2.548 2.466 1.00 98.06 88 ALA A N 1
ATOM 643 C CA . ALA A 1 88 ? -6.104 -1.904 2.158 1.00 98.06 88 ALA A CA 1
ATOM 644 C C . ALA A 1 88 ? -6.202 -1.444 0.698 1.00 98.06 88 ALA A C 1
ATOM 646 O O . ALA A 1 88 ? -7.286 -1.446 0.119 1.00 98.06 88 ALA A O 1
ATOM 647 N N . VAL A 1 89 ? -5.080 -1.045 0.096 1.00 98.25 89 VAL A N 1
ATOM 648 C CA . VAL A 1 89 ? -5.019 -0.623 -1.309 1.00 98.25 89 VAL A CA 1
ATOM 649 C C . VAL A 1 89 ? -3.789 -1.233 -1.962 1.00 98.25 89 VAL A C 1
ATOM 651 O O . VAL A 1 89 ? -2.680 -1.104 -1.443 1.00 98.25 89 VAL A O 1
ATOM 654 N N . VAL A 1 90 ? -3.981 -1.861 -3.117 1.00 98.38 90 VAL A N 1
ATOM 655 C CA . VAL A 1 90 ? -2.902 -2.371 -3.967 1.00 98.38 90 VAL A CA 1
ATOM 656 C C . VAL A 1 90 ? -3.014 -1.713 -5.332 1.00 98.38 90 VAL A C 1
ATOM 658 O O . VAL A 1 90 ? -4.088 -1.708 -5.924 1.00 98.38 90 VAL A O 1
ATOM 661 N N . ALA A 1 91 ? -1.923 -1.151 -5.837 1.00 98.19 91 ALA A N 1
ATOM 662 C CA . ALA A 1 91 ? -1.908 -0.493 -7.138 1.00 98.19 91 ALA A CA 1
ATOM 663 C C . ALA A 1 91 ? -0.666 -0.862 -7.945 1.00 98.19 91 ALA A C 1
ATOM 665 O O . ALA A 1 91 ? 0.387 -1.154 -7.381 1.00 98.19 91 ALA A O 1
ATOM 666 N N . GLN A 1 92 ? -0.789 -0.814 -9.268 1.00 97.25 92 GLN A N 1
ATOM 667 C CA . GLN A 1 92 ? 0.351 -0.909 -10.172 1.00 97.25 92 GLN A CA 1
ATOM 668 C C . GLN A 1 92 ? 1.310 0.246 -9.870 1.00 97.25 92 GLN A C 1
ATOM 670 O O . GLN A 1 92 ? 0.884 1.399 -9.813 1.00 97.25 92 GLN A O 1
ATOM 675 N N . ALA A 1 93 ? 2.593 -0.040 -9.680 1.00 96.50 93 ALA A N 1
ATOM 676 C CA . ALA A 1 93 ? 3.589 1.000 -9.485 1.00 96.50 93 ALA A CA 1
ATOM 677 C C . ALA A 1 93 ? 3.754 1.852 -10.754 1.00 96.50 93 ALA A C 1
ATOM 679 O O . ALA A 1 93 ? 3.909 1.329 -11.858 1.00 96.50 93 ALA A O 1
ATOM 680 N N . GLU A 1 94 ? 3.745 3.171 -10.582 1.00 94.06 94 GLU A N 1
ATOM 681 C CA . GLU A 1 94 ? 4.040 4.146 -11.631 1.00 94.06 94 GLU A CA 1
ATOM 682 C C . GLU A 1 94 ? 5.453 4.712 -11.445 1.00 94.06 94 GLU A C 1
ATOM 684 O O . GLU A 1 94 ? 5.842 5.090 -10.338 1.00 94.06 94 GLU A O 1
ATOM 689 N N . GLY A 1 95 ? 6.204 4.827 -12.543 1.00 90.81 95 GLY A N 1
ATOM 690 C CA . GLY A 1 95 ? 7.553 5.394 -12.534 1.00 90.81 95 GLY A CA 1
ATOM 691 C C . GLY A 1 95 ? 8.614 4.469 -11.932 1.00 90.81 95 GLY A C 1
ATOM 692 O O . GLY A 1 95 ? 8.351 3.333 -11.531 1.00 90.81 95 GLY A O 1
ATOM 693 N N . ASP A 1 96 ? 9.849 4.961 -11.873 1.00 85.31 96 ASP A N 1
ATOM 694 C CA . ASP A 1 96 ? 11.025 4.143 -11.547 1.00 85.31 96 ASP A CA 1
ATOM 695 C C . ASP A 1 96 ? 11.578 4.432 -10.140 1.00 85.31 96 ASP A C 1
ATOM 697 O O . ASP A 1 96 ? 12.310 3.615 -9.576 1.00 85.31 96 ASP A O 1
ATOM 701 N N . GLY A 1 97 ?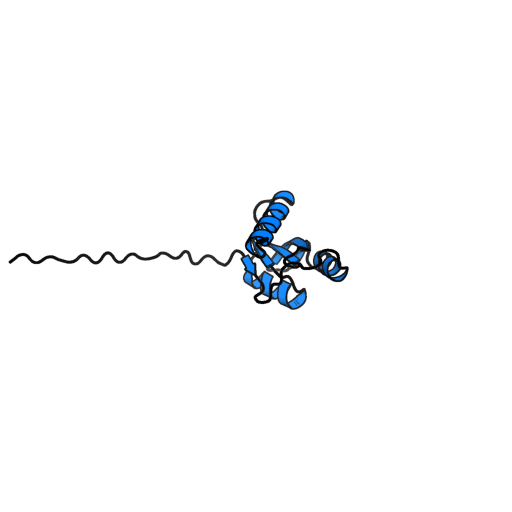 11.182 5.554 -9.528 1.00 90.12 97 GLY A N 1
ATOM 702 C CA . GLY A 1 97 ? 11.740 6.034 -8.266 1.00 90.12 97 GLY A CA 1
ATOM 703 C C . GLY A 1 97 ? 10.841 5.879 -7.037 1.00 90.12 97 GLY A C 1
ATOM 704 O O . GLY A 1 97 ? 9.614 5.864 -7.108 1.00 90.12 97 GLY A O 1
ATOM 705 N N . VAL A 1 98 ? 11.474 5.868 -5.858 1.00 92.44 98 VAL A N 1
ATOM 706 C CA . VAL A 1 98 ? 10.775 5.928 -4.559 1.00 92.44 98 VAL A CA 1
ATOM 707 C C . VAL A 1 98 ? 9.958 7.217 -4.429 1.00 92.44 98 VAL A C 1
ATOM 709 O O . VAL A 1 98 ? 8.854 7.186 -3.895 1.00 92.44 98 VAL A O 1
ATOM 712 N N . ALA A 1 99 ? 10.471 8.344 -4.933 1.00 95.88 99 ALA A N 1
ATOM 713 C CA . ALA A 1 99 ? 9.760 9.621 -4.908 1.00 95.88 99 ALA A CA 1
ATOM 714 C C . ALA A 1 99 ? 8.437 9.560 -5.694 1.00 95.88 99 ALA A C 1
ATOM 716 O O . ALA A 1 99 ? 7.404 9.990 -5.179 1.00 95.88 99 ALA A O 1
ATOM 717 N N . ASP A 1 100 ? 8.457 8.959 -6.888 1.00 95.94 100 ASP A N 1
ATOM 718 C CA . ASP A 1 100 ? 7.263 8.772 -7.719 1.00 95.94 100 ASP A CA 1
ATOM 719 C C . ASP A 1 100 ? 6.239 7.885 -7.008 1.00 95.94 100 ASP A C 1
ATOM 721 O O . ASP A 1 100 ? 5.064 8.246 -6.911 1.00 95.94 100 ASP A O 1
ATOM 725 N N . GLY A 1 101 ? 6.703 6.777 -6.420 1.00 96.69 101 GLY A N 1
ATOM 726 C CA . GLY A 1 101 ? 5.859 5.874 -5.646 1.00 96.69 101 GLY A CA 1
ATOM 727 C C . GLY A 1 101 ? 5.232 6.544 -4.419 1.00 96.69 101 GLY A C 1
ATOM 728 O O . GLY A 1 101 ? 4.040 6.387 -4.162 1.00 96.69 101 GLY A O 1
ATOM 729 N N . LEU A 1 102 ? 5.989 7.352 -3.671 1.00 97.44 102 LEU A N 1
ATOM 730 C CA . LEU A 1 102 ? 5.443 8.098 -2.532 1.00 97.44 102 LEU A CA 1
ATOM 731 C C . LEU A 1 102 ? 4.365 9.094 -2.981 1.00 97.44 102 LEU A C 1
ATOM 733 O O . LEU A 1 102 ? 3.292 9.141 -2.377 1.00 97.44 102 LEU A O 1
ATOM 737 N N . ALA A 1 103 ? 4.608 9.825 -4.071 1.00 97.69 103 ALA A N 1
ATOM 738 C CA . ALA A 1 103 ? 3.624 10.736 -4.644 1.00 97.69 103 ALA A CA 1
ATOM 739 C C . ALA A 1 103 ? 2.378 9.991 -5.156 1.00 97.69 103 ALA A C 1
ATOM 741 O O . ALA A 1 103 ? 1.258 10.495 -5.036 1.00 97.69 103 ALA A O 1
ATOM 742 N N . GLN A 1 104 ? 2.547 8.791 -5.717 1.00 98.00 104 GLN A N 1
ATOM 743 C CA . GLN A 1 104 ? 1.443 7.937 -6.153 1.00 98.00 104 GLN A CA 1
ATOM 744 C C . GLN A 1 104 ? 0.593 7.470 -4.968 1.00 98.00 104 GLN A C 1
ATOM 746 O O . GLN A 1 104 ? -0.629 7.622 -5.006 1.00 98.00 104 GLN A O 1
ATOM 751 N N . ILE A 1 105 ? 1.218 6.987 -3.888 1.00 97.88 105 ILE A N 1
ATOM 752 C CA . ILE A 1 105 ? 0.515 6.609 -2.653 1.00 97.88 105 ILE A CA 1
ATOM 753 C C . ILE A 1 105 ? -0.309 7.788 -2.129 1.00 97.88 105 ILE A C 1
ATOM 755 O O . ILE A 1 105 ? -1.480 7.619 -1.805 1.00 97.88 105 ILE A O 1
ATOM 759 N N . GLU A 1 106 ? 0.247 9.000 -2.100 1.00 97.00 106 GLU A N 1
ATOM 760 C CA . GLU A 1 106 ? -0.492 10.189 -1.658 1.00 97.00 106 GLU A CA 1
ATOM 761 C C . GLU A 1 106 ? -1.713 10.503 -2.534 1.00 97.00 106 GLU A C 1
ATOM 763 O O . GLU A 1 106 ? -2.757 10.911 -2.015 1.00 97.00 106 GLU A O 1
ATOM 768 N N . ARG A 1 107 ? -1.617 10.304 -3.856 1.00 97.19 107 ARG A N 1
ATOM 769 C CA . ARG A 1 107 ? -2.767 10.438 -4.767 1.00 97.19 107 ARG A CA 1
ATOM 770 C C . ARG A 1 107 ? -3.841 9.391 -4.467 1.00 97.19 107 ARG A C 1
ATOM 772 O O . ARG A 1 107 ? -5.007 9.764 -4.352 1.00 97.19 107 ARG A O 1
ATOM 779 N N . LEU A 1 108 ? -3.446 8.130 -4.290 1.00 97.25 108 LEU A N 1
ATOM 780 C CA . LEU A 1 108 ? -4.345 7.012 -3.971 1.00 97.25 108 LEU A CA 1
ATOM 781 C C . LEU A 1 108 ? -5.052 7.201 -2.624 1.00 97.25 108 LEU A C 1
ATOM 783 O O . LEU A 1 108 ? -6.250 6.950 -2.501 1.00 97.25 108 LEU A O 1
ATOM 787 N N . VAL A 1 109 ? -4.336 7.689 -1.609 1.00 96.75 109 VAL A N 1
ATOM 788 C CA . VAL A 1 109 ? -4.935 8.004 -0.306 1.00 96.75 109 VAL A CA 1
ATOM 789 C C . VAL A 1 109 ? -5.938 9.140 -0.439 1.00 96.75 109 VAL A C 1
ATOM 791 O O . VAL A 1 109 ? -7.037 9.038 0.095 1.00 96.75 109 VAL A O 1
ATOM 794 N N . ARG A 1 110 ? -5.606 10.208 -1.172 1.00 95.88 110 ARG A N 1
ATOM 795 C CA . ARG A 1 110 ? -6.512 11.350 -1.356 1.00 95.88 110 ARG A CA 1
ATOM 796 C C . ARG A 1 110 ? -7.785 10.973 -2.118 1.00 95.88 110 ARG A C 1
ATOM 798 O O . ARG A 1 110 ? -8.841 11.515 -1.803 1.00 95.88 110 ARG A O 1
ATOM 805 N N . SER A 1 111 ? -7.698 10.072 -3.098 1.00 94.25 111 SER A N 1
ATOM 806 C CA . SER A 1 111 ? -8.875 9.588 -3.830 1.00 94.25 111 SER A CA 1
ATOM 807 C C . SER A 1 111 ? -9.734 8.634 -2.997 1.00 94.25 111 SER A C 1
ATOM 809 O O . SER A 1 111 ? -10.957 8.704 -3.077 1.00 94.25 111 SER A O 1
ATOM 811 N N . SER A 1 112 ? -9.111 7.781 -2.177 1.00 93.25 112 SER A N 1
ATOM 812 C CA . SER A 1 112 ? -9.813 6.793 -1.341 1.00 93.25 112 SER A CA 1
ATOM 813 C C . SER A 1 112 ? -10.409 7.407 -0.070 1.00 93.25 112 SER A C 1
ATOM 815 O O . SER A 1 112 ? -11.480 7.009 0.379 1.00 93.25 112 SER A O 1
ATOM 817 N N . CYS A 1 113 ? -9.722 8.397 0.500 1.00 94.12 113 CYS A N 1
ATOM 818 C CA . CYS A 1 113 ? -10.077 9.091 1.732 1.00 94.12 113 CYS A CA 1
ATOM 819 C C . CYS A 1 113 ? -10.068 10.611 1.513 1.00 94.12 11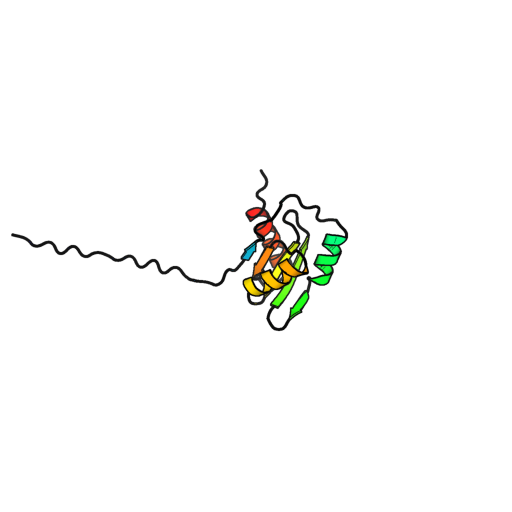3 CYS A C 1
ATOM 821 O O . CYS A 1 113 ? -9.142 11.295 1.965 1.00 94.12 113 CYS A O 1
ATOM 823 N N . PRO A 1 114 ? -11.078 11.164 0.817 1.00 84.00 114 PRO A N 1
ATOM 824 C CA . PRO A 1 114 ? -11.190 12.603 0.633 1.00 84.00 114 PRO A CA 1
ATOM 825 C C . PRO A 1 114 ? -11.345 13.286 1.997 1.00 84.00 114 PRO A C 1
ATOM 827 O O . PRO A 1 114 ? -12.250 12.963 2.768 1.00 84.00 114 PRO A O 1
ATOM 830 N N . GLN A 1 115 ? -10.442 14.221 2.298 1.00 71.56 115 GLN A N 1
ATOM 831 C CA . GLN A 1 115 ? -10.565 15.072 3.479 1.00 71.56 115 GLN A CA 1
ATOM 832 C C . GLN A 1 115 ? -11.819 15.937 3.299 1.00 71.56 115 GLN A C 1
ATOM 834 O O . GLN A 1 115 ? -11.945 16.622 2.282 1.00 71.56 115 GLN A O 1
ATOM 839 N N . ARG A 1 116 ? -12.767 15.831 4.232 1.00 55.66 116 ARG A N 1
ATOM 840 C CA . ARG A 1 116 ? -13.921 16.733 4.314 1.00 55.66 116 ARG A CA 1
ATOM 841 C C . ARG A 1 116 ? -13.545 18.006 5.052 1.00 55.66 116 ARG A C 1
ATOM 843 O O . ARG A 1 116 ? -12.749 17.893 6.009 1.00 55.66 116 ARG A O 1
#

Radius of gyration: 19.88 Å; chains: 1; bounding box: 54×32×68 Å